Protein AF-A0A9Q8Y0J1-F1 (afdb_monomer_lite)

Radius of gyration: 16.91 Å; chains: 1; bounding box: 37×15×49 Å

Secondary structure (DSSP, 8-state):
---HHHHHHHHHHHHHHHHHHHHHHHHHHHHS---HHHHHHHHHHHHHHHHHHHHHHHHHHHHHHHHHHTT--

Foldseek 3Di:
DPDLVVLLVVLVVVLVVLVVVLVVLVVCLVPPDDDPVRNVVSVVVSVVSVVVSVVSVVVSVVSVVVVVVVVVD

Sequence (73 aa):
MKNTKILIRELRDEYLNICKKIAAAKFALKTLPFDEQEKSDLQTQIWGMESYANKLVDRASYAAKNNKENLND

Structure (mmCIF, N/CA/C/O backbone):
data_AF-A0A9Q8Y0J1-F1
#
_entry.id   AF-A0A9Q8Y0J1-F1
#
loop_
_atom_site.group_PDB
_atom_site.id
_atom_site.type_symbol
_atom_site.label_atom_id
_atom_site.label_alt_id
_atom_site.label_comp_id
_atom_site.label_asym_id
_atom_site.label_entity_id
_atom_site.label_seq_id
_atom_site.pdbx_PDB_ins_code
_atom_site.Cartn_x
_atom_site.Cartn_y
_atom_site.Cartn_z
_atom_site.occupancy
_atom_site.B_iso_or_equiv
_atom_site.auth_seq_id
_atom_site.auth_comp_id
_atom_site.auth_asym_id
_atom_site.auth_atom_id
_atom_site.pdbx_PDB_model_num
ATOM 1 N N . MET A 1 1 ? 21.538 -3.391 -21.236 1.00 47.53 1 MET A N 1
ATOM 2 C CA . MET A 1 1 ? 20.768 -2.823 -20.104 1.00 47.53 1 MET A CA 1
ATOM 3 C C . MET A 1 1 ? 19.704 -3.820 -19.676 1.00 47.53 1 MET A C 1
ATOM 5 O O . MET A 1 1 ? 18.973 -4.293 -20.540 1.00 47.53 1 MET A O 1
ATOM 9 N N . LYS A 1 2 ? 19.627 -4.187 -18.386 1.00 54.97 2 LYS A N 1
ATOM 10 C CA . LYS A 1 2 ? 18.493 -4.988 -17.889 1.00 54.97 2 LYS A CA 1
ATOM 11 C C . LYS A 1 2 ? 17.199 -4.244 -18.244 1.00 54.97 2 LYS A C 1
ATO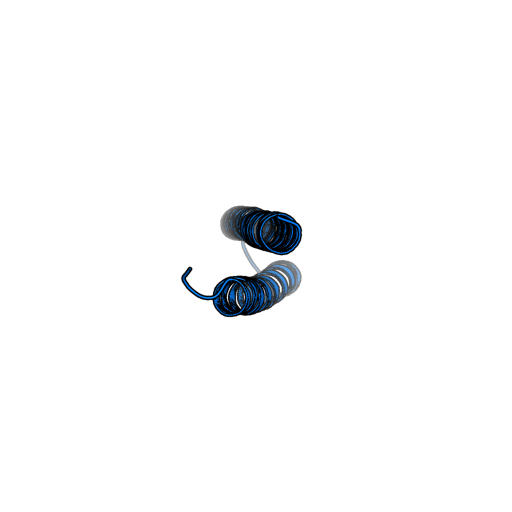M 13 O O . LYS A 1 2 ? 17.111 -3.036 -18.065 1.00 54.97 2 LYS A O 1
ATOM 18 N N . ASN A 1 3 ? 16.272 -4.971 -18.856 1.00 83.62 3 ASN A N 1
ATOM 19 C CA . ASN A 1 3 ? 15.156 -4.454 -19.640 1.00 83.62 3 ASN A CA 1
ATOM 20 C C . ASN A 1 3 ? 14.275 -3.493 -18.823 1.00 83.62 3 ASN A C 1
ATOM 22 O O . ASN A 1 3 ? 13.494 -3.929 -17.982 1.00 83.62 3 ASN A O 1
ATOM 26 N N . THR A 1 4 ? 14.365 -2.190 -19.094 1.00 87.38 4 THR A N 1
ATOM 27 C CA . THR A 1 4 ? 13.591 -1.146 -18.404 1.00 87.38 4 THR A CA 1
ATOM 28 C C . THR A 1 4 ? 12.084 -1.413 -18.426 1.00 87.38 4 THR A C 1
ATOM 30 O O . THR A 1 4 ? 11.380 -1.064 -17.482 1.00 87.38 4 THR A O 1
ATOM 33 N N . LYS A 1 5 ? 11.574 -2.103 -19.459 1.00 88.25 5 LYS A N 1
ATOM 34 C CA . LYS A 1 5 ? 10.165 -2.520 -19.521 1.00 88.25 5 LYS A CA 1
ATOM 35 C C . LYS A 1 5 ? 9.828 -3.583 -18.471 1.00 88.25 5 LYS A C 1
ATOM 37 O O . LYS A 1 5 ? 8.728 -3.541 -17.930 1.00 88.25 5 LYS A O 1
ATOM 42 N N . ILE A 1 6 ? 10.754 -4.502 -18.174 1.00 91.94 6 ILE A N 1
ATOM 43 C CA . ILE A 1 6 ? 10.596 -5.493 -17.096 1.00 91.94 6 ILE A CA 1
ATOM 44 C C . ILE A 1 6 ? 10.555 -4.773 -15.749 1.00 91.94 6 ILE A C 1
ATOM 46 O O . ILE A 1 6 ? 9.594 -4.956 -15.015 1.00 91.94 6 ILE A O 1
ATOM 50 N N . LEU A 1 7 ? 11.502 -3.866 -15.484 1.00 91.75 7 LEU A N 1
ATOM 51 C CA . LEU A 1 7 ? 11.516 -3.094 -14.237 1.00 91.75 7 LEU A CA 1
ATOM 52 C C . LEU A 1 7 ? 10.223 -2.284 -14.041 1.00 91.75 7 LEU A C 1
ATOM 54 O O . LEU A 1 7 ? 9.624 -2.318 -12.973 1.00 91.75 7 LEU A O 1
ATOM 58 N N . ILE A 1 8 ? 9.758 -1.565 -15.069 1.00 94.19 8 ILE A N 1
ATOM 59 C CA . ILE A 1 8 ? 8.507 -0.790 -14.987 1.00 94.19 8 ILE A CA 1
ATOM 60 C C . ILE A 1 8 ? 7.305 -1.705 -14.725 1.00 94.19 8 ILE A C 1
ATOM 62 O O . ILE A 1 8 ? 6.385 -1.315 -14.006 1.00 94.19 8 ILE A O 1
ATOM 66 N N . ARG A 1 9 ? 7.289 -2.906 -15.314 1.00 95.12 9 ARG A N 1
ATOM 67 C CA . ARG A 1 9 ? 6.235 -3.892 -15.067 1.00 95.12 9 ARG A CA 1
ATOM 68 C C . ARG A 1 9 ? 6.268 -4.383 -13.621 1.00 95.12 9 ARG A C 1
ATOM 70 O O . ARG A 1 9 ? 5.231 -4.345 -12.977 1.00 95.12 9 ARG A O 1
ATOM 77 N N . GLU A 1 10 ? 7.432 -4.765 -13.106 1.00 96.94 10 GLU A N 1
ATOM 78 C CA . GLU A 1 10 ? 7.597 -5.221 -11.719 1.00 96.94 10 GLU A CA 1
ATOM 79 C C . GLU A 1 10 ? 7.142 -4.152 -10.717 1.00 96.94 10 GLU A C 1
ATOM 81 O O . GLU A 1 10 ? 6.334 -4.435 -9.837 1.00 96.94 10 GLU A O 1
ATOM 86 N N . LEU A 1 11 ? 7.567 -2.898 -10.910 1.00 97.44 11 LEU A N 1
ATOM 87 C CA . LEU A 1 11 ? 7.161 -1.777 -10.054 1.00 97.44 11 LEU A CA 1
ATOM 88 C C . LEU A 1 11 ? 5.650 -1.520 -10.107 1.00 97.44 11 LEU A C 1
ATOM 90 O O . LEU A 1 11 ? 5.042 -1.171 -9.096 1.00 97.44 11 LEU A O 1
ATOM 94 N N . ARG A 1 12 ? 5.028 -1.696 -11.278 1.00 97.75 12 ARG A N 1
ATOM 95 C CA . ARG A 1 12 ? 3.574 -1.573 -11.442 1.00 97.75 12 ARG A CA 1
ATOM 96 C C . ARG A 1 12 ? 2.834 -2.699 -10.731 1.00 97.75 12 ARG A C 1
ATOM 98 O O . ARG A 1 12 ? 1.849 -2.429 -10.048 1.00 97.75 12 ARG A O 1
ATOM 105 N N . ASP A 1 13 ? 3.286 -3.935 -10.904 1.00 98.19 13 ASP A N 1
ATOM 106 C CA . ASP A 1 13 ? 2.665 -5.106 -10.288 1.00 98.19 13 ASP A CA 1
ATOM 107 C C . ASP A 1 13 ? 2.748 -5.000 -8.754 1.00 98.19 13 ASP A C 1
ATOM 109 O O . ASP A 1 13 ? 1.757 -5.227 -8.053 1.00 98.19 13 ASP A O 1
ATOM 113 N N . GLU A 1 14 ? 3.888 -4.543 -8.232 1.00 98.31 14 GLU A N 1
ATOM 114 C CA . GLU A 1 14 ? 4.074 -4.273 -6.808 1.00 98.31 14 GLU A CA 1
ATOM 115 C C . GLU A 1 14 ? 3.192 -3.120 -6.303 1.00 98.31 14 GLU A C 1
ATOM 117 O O . GLU A 1 14 ? 2.514 -3.271 -5.283 1.00 98.31 14 GLU A O 1
ATOM 122 N N . TYR A 1 15 ? 3.116 -2.006 -7.041 1.00 98.56 15 TYR A N 1
ATOM 123 C CA . TYR A 1 15 ? 2.231 -0.883 -6.717 1.00 98.56 15 TYR A CA 1
ATOM 124 C C . TYR A 1 15 ? 0.769 -1.332 -6.609 1.00 98.56 15 TYR A C 1
ATOM 126 O O . TYR A 1 15 ? 0.106 -1.061 -5.608 1.00 98.56 15 TYR A O 1
ATOM 134 N N . LEU A 1 16 ? 0.273 -2.087 -7.595 1.00 98.50 16 LEU A N 1
ATOM 135 C CA . LEU A 1 16 ? -1.103 -2.589 -7.596 1.00 98.50 16 LEU A CA 1
ATOM 136 C C . LEU A 1 16 ? -1.370 -3.532 -6.418 1.00 98.50 16 LEU A C 1
ATOM 138 O O . LEU A 1 16 ? -2.453 -3.494 -5.829 1.00 98.50 16 LEU A O 1
ATOM 142 N N . ASN A 1 17 ? -0.393 -4.362 -6.050 1.00 98.50 17 ASN A N 1
ATOM 143 C CA . ASN A 1 17 ? -0.496 -5.225 -4.878 1.00 98.50 17 ASN A CA 1
ATOM 144 C C . ASN A 1 17 ? -0.589 -4.412 -3.576 1.00 98.50 17 ASN A C 1
ATOM 146 O O . ASN A 1 17 ? -1.445 -4.687 -2.734 1.00 98.50 17 ASN A O 1
ATOM 150 N N . ILE A 1 18 ? 0.242 -3.378 -3.420 1.00 98.44 18 ILE A N 1
ATOM 151 C CA . ILE A 1 18 ? 0.200 -2.486 -2.256 1.00 98.44 18 ILE A CA 1
ATOM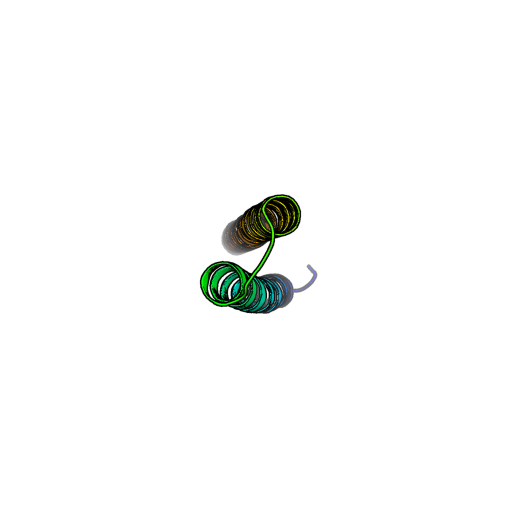 152 C C . ILE A 1 18 ? -1.117 -1.702 -2.203 1.00 98.44 18 ILE A C 1
ATOM 154 O O . ILE A 1 18 ? -1.738 -1.647 -1.144 1.00 98.44 18 ILE A O 1
ATOM 158 N N . CYS A 1 19 ? -1.619 -1.186 -3.328 1.00 98.62 19 CYS A N 1
ATOM 159 C CA . CYS A 1 19 ? -2.912 -0.497 -3.377 1.00 98.62 19 CYS A CA 1
ATOM 160 C C . CYS A 1 19 ? -4.072 -1.384 -2.907 1.00 98.62 19 CYS A C 1
ATOM 162 O O . CYS A 1 19 ? -4.938 -0.911 -2.170 1.00 98.62 19 CYS A O 1
ATOM 164 N N . LYS A 1 20 ? -4.077 -2.675 -3.269 1.00 98.62 20 LYS A N 1
ATOM 165 C CA . LYS A 1 20 ? -5.075 -3.634 -2.763 1.00 98.62 20 LYS A CA 1
ATOM 166 C C . LYS A 1 20 ? -5.001 -3.778 -1.241 1.00 98.62 20 LYS A C 1
ATOM 168 O O . LYS A 1 20 ? -6.037 -3.751 -0.581 1.00 98.62 20 LYS A O 1
ATOM 173 N N . LYS A 1 21 ? -3.793 -3.883 -0.679 1.00 98.56 21 LYS A N 1
ATOM 174 C CA . LYS A 1 21 ? -3.583 -3.977 0.776 1.00 98.56 21 LYS A CA 1
ATOM 175 C C . LYS A 1 21 ? -4.007 -2.700 1.503 1.00 98.56 21 LYS A C 1
ATOM 177 O O . LYS A 1 21 ? -4.689 -2.790 2.518 1.00 98.56 21 LYS A O 1
ATOM 182 N N . ILE A 1 22 ? -3.684 -1.526 0.957 1.00 98.75 22 ILE A N 1
ATOM 183 C CA . ILE A 1 22 ? -4.129 -0.229 1.490 1.00 98.75 22 ILE A CA 1
ATOM 184 C C . ILE A 1 22 ? -5.657 -0.156 1.510 1.00 98.75 22 ILE A C 1
ATOM 186 O O . ILE A 1 22 ? -6.236 0.228 2.523 1.00 98.75 22 ILE A O 1
ATOM 190 N N . ALA A 1 23 ? -6.319 -0.539 0.414 1.00 98.69 23 ALA A N 1
ATOM 191 C CA . ALA A 1 23 ? -7.777 -0.529 0.337 1.00 98.69 23 ALA A CA 1
ATOM 192 C C . ALA A 1 23 ? -8.405 -1.462 1.384 1.00 98.69 23 ALA A C 1
ATOM 194 O O . ALA A 1 23 ? -9.324 -1.051 2.091 1.00 98.69 23 ALA A O 1
ATOM 195 N N . ALA A 1 24 ? -7.868 -2.676 1.539 1.00 98.62 24 ALA A N 1
ATOM 196 C CA . ALA A 1 24 ? -8.316 -3.622 2.558 1.00 98.62 24 ALA A CA 1
ATOM 197 C C . ALA A 1 24 ? -8.112 -3.082 3.986 1.00 98.62 24 ALA A C 1
ATOM 199 O O . ALA A 1 24 ? -9.026 -3.158 4.802 1.00 98.62 24 ALA A O 1
ATOM 200 N N . ALA A 1 25 ? -6.958 -2.476 4.277 1.00 98.56 25 ALA A N 1
ATOM 201 C CA . ALA A 1 25 ? -6.664 -1.878 5.578 1.00 98.56 25 ALA A CA 1
ATOM 202 C C . ALA A 1 25 ? -7.584 -0.685 5.893 1.00 98.56 25 ALA A C 1
ATOM 204 O O . ALA A 1 25 ? -8.127 -0.590 6.991 1.00 98.56 25 ALA A O 1
ATOM 205 N N . LYS A 1 26 ? -7.826 0.199 4.915 1.00 98.69 26 LYS A N 1
ATOM 206 C CA . LYS A 1 26 ? -8.772 1.317 5.056 1.00 98.69 26 LYS A CA 1
ATOM 207 C C . LYS A 1 26 ? -10.201 0.833 5.279 1.00 98.69 26 LYS A C 1
ATOM 209 O O . LYS A 1 26 ? -10.913 1.430 6.080 1.00 98.69 26 LYS A O 1
ATOM 214 N N . PHE A 1 27 ? -10.612 -0.231 4.589 1.00 98.62 27 PHE A N 1
ATOM 215 C CA . PHE A 1 27 ? -11.912 -0.859 4.808 1.00 98.62 27 PHE A CA 1
ATOM 216 C C . PHE A 1 27 ? -12.009 -1.413 6.232 1.00 98.62 27 PHE A C 1
ATOM 218 O O . PHE A 1 27 ? -12.909 -1.021 6.967 1.00 98.62 27 PHE A O 1
ATOM 225 N N . ALA A 1 28 ? -11.027 -2.214 6.658 1.00 98.38 28 ALA A N 1
ATOM 226 C CA . ALA A 1 28 ? -10.964 -2.772 8.005 1.00 98.38 28 ALA A CA 1
ATOM 227 C C . ALA A 1 28 ? -11.055 -1.686 9.087 1.00 98.38 28 ALA A C 1
ATOM 229 O O . ALA A 1 28 ? -11.869 -1.804 9.997 1.00 98.38 28 ALA A O 1
ATOM 230 N N . LEU A 1 29 ? -10.301 -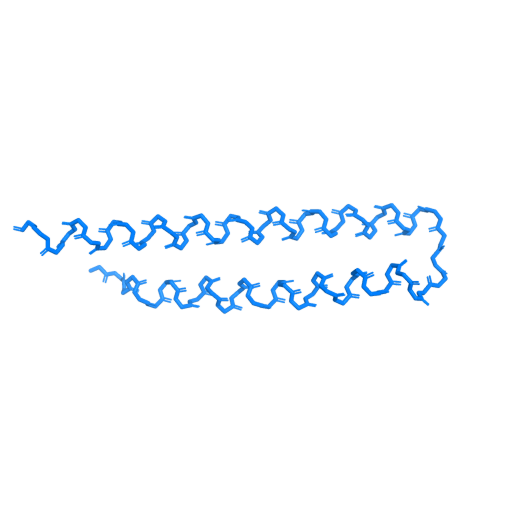0.589 8.947 1.00 97.94 29 LEU A N 1
ATOM 231 C CA . LEU A 1 29 ? -10.327 0.549 9.875 1.00 97.94 29 LEU A CA 1
ATOM 232 C C . LEU A 1 29 ? -11.727 1.177 10.026 1.00 97.94 29 LEU A C 1
ATOM 234 O O . LEU A 1 29 ? -12.018 1.810 11.038 1.00 97.94 29 LEU A O 1
ATOM 238 N N . LYS A 1 30 ? -12.589 1.045 9.010 1.00 97.56 30 LYS A N 1
ATOM 239 C CA . LYS A 1 30 ? -13.956 1.582 9.009 1.00 97.56 30 LYS A CA 1
ATOM 240 C C . LYS A 1 30 ? -15.013 0.575 9.443 1.00 97.56 30 LYS A C 1
ATOM 242 O O . LYS A 1 30 ? -16.087 1.005 9.851 1.00 97.56 30 LYS A O 1
ATOM 247 N N . THR A 1 31 ? -14.744 -0.722 9.331 1.00 98.31 31 THR A N 1
ATOM 248 C CA . THR A 1 31 ? -1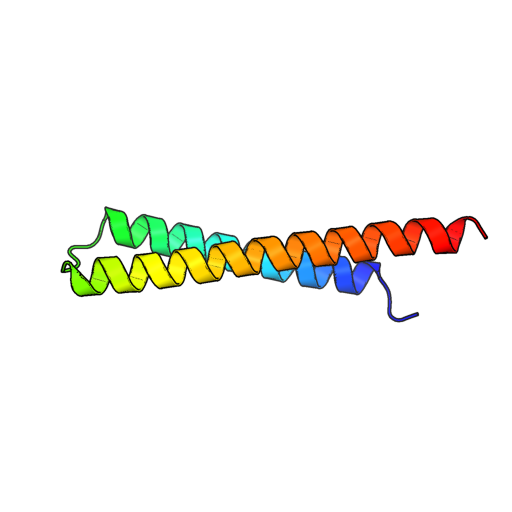5.763 -1.762 9.527 1.00 98.31 31 THR A CA 1
ATOM 249 C C . THR A 1 31 ? -15.518 -2.661 10.729 1.00 98.31 31 THR A C 1
ATOM 251 O O . THR A 1 31 ? -16.445 -3.349 11.144 1.00 98.31 31 THR A O 1
ATOM 254 N N . LEU A 1 32 ? -14.297 -2.703 11.269 1.00 97.81 32 LEU A N 1
ATOM 255 C CA . LEU A 1 32 ? -13.944 -3.564 12.396 1.00 97.81 32 LEU A CA 1
ATOM 256 C C . LEU A 1 32 ? -13.890 -2.781 13.718 1.00 97.81 32 LEU A C 1
ATOM 258 O O . LEU A 1 32 ? -13.527 -1.601 13.724 1.00 97.81 32 LEU A O 1
ATOM 262 N N . PRO A 1 33 ? -14.242 -3.426 14.845 1.00 97.19 33 PRO A N 1
ATOM 263 C CA . PRO A 1 33 ? -14.251 -2.792 16.157 1.00 97.19 33 PRO A CA 1
ATOM 264 C C . PRO A 1 33 ? -12.845 -2.788 16.774 1.00 97.19 33 PRO A C 1
ATOM 266 O O . PRO A 1 33 ? -12.557 -3.576 17.667 1.00 97.19 33 PRO A O 1
ATOM 269 N N . PHE A 1 34 ? -11.977 -1.909 16.280 1.00 97.12 34 PHE A N 1
ATOM 270 C CA . PHE A 1 34 ? -10.653 -1.675 16.861 1.00 97.12 34 PHE A CA 1
ATOM 271 C C . PHE A 1 34 ? -10.721 -0.764 18.088 1.00 97.12 34 PHE A C 1
ATOM 273 O O . PHE A 1 34 ? -11.543 0.164 18.133 1.00 97.12 34 PHE A O 1
ATOM 280 N N . ASP A 1 35 ? -9.812 -0.967 19.037 1.00 98.38 35 ASP A N 1
ATOM 281 C CA . ASP A 1 35 ? -9.521 0.036 20.059 1.00 98.38 35 ASP A CA 1
ATOM 282 C C . ASP A 1 35 ? -8.695 1.212 19.491 1.00 98.38 35 ASP A C 1
ATOM 284 O O . ASP A 1 35 ? -8.331 1.249 18.312 1.00 98.38 35 ASP A O 1
ATOM 288 N N . GLU A 1 36 ? -8.448 2.240 20.304 1.00 98.00 36 GLU A N 1
ATOM 289 C CA . GLU A 1 36 ? -7.733 3.438 19.841 1.00 98.00 36 GLU A CA 1
ATOM 290 C C . GLU A 1 36 ? -6.259 3.171 19.506 1.00 98.00 36 GLU A C 1
ATOM 292 O O . GLU A 1 36 ? -5.719 3.790 18.584 1.00 98.00 36 GLU A O 1
ATOM 297 N N . GLN A 1 37 ? -5.617 2.230 20.200 1.00 98.25 37 GLN A N 1
ATOM 298 C CA . GLN A 1 37 ? -4.233 1.861 19.929 1.00 98.25 37 GLN A CA 1
ATOM 299 C C . GLN A 1 37 ? -4.143 1.090 18.607 1.00 98.25 37 GLN A C 1
ATOM 301 O O . GLN A 1 37 ? -3.368 1.463 17.727 1.00 98.25 37 GLN A O 1
ATOM 306 N N . GLU A 1 38 ? -5.006 0.095 18.411 1.00 98.31 38 GLU A N 1
ATOM 307 C CA . GLU A 1 38 ? -5.106 -0.684 17.177 1.00 98.31 38 GLU A CA 1
ATOM 308 C C . GLU A 1 38 ? -5.426 0.203 15.962 1.00 98.31 38 GLU A C 1
ATOM 310 O O . GLU A 1 38 ? -4.836 0.035 14.890 1.00 98.31 38 GLU A O 1
ATOM 315 N N . LYS A 1 39 ? -6.321 1.193 16.118 1.00 98.12 39 LYS A N 1
ATOM 316 C CA . LYS A 1 39 ? -6.602 2.187 15.066 1.00 98.12 39 LYS A CA 1
ATOM 317 C C . LYS A 1 39 ? -5.361 2.994 14.712 1.00 98.12 39 LYS A C 1
ATOM 319 O O . LYS A 1 39 ? -5.080 3.162 13.524 1.00 98.12 39 LYS A O 1
ATOM 324 N N . SER A 1 40 ? -4.646 3.500 15.715 1.00 98.44 40 SER A N 1
ATOM 325 C CA . SER A 1 40 ? -3.426 4.293 15.531 1.00 98.44 40 SER A CA 1
ATOM 326 C C . SER A 1 40 ? -2.334 3.488 14.817 1.00 98.44 40 SER A C 1
ATOM 328 O O . SER A 1 40 ? -1.722 3.959 13.849 1.00 98.44 40 SER A O 1
ATOM 330 N N . ASP A 1 41 ? -2.151 2.229 15.216 1.00 98.44 41 ASP A N 1
ATOM 331 C CA . ASP A 1 41 ? -1.172 1.327 14.613 1.00 98.44 41 ASP A CA 1
ATOM 332 C C . ASP A 1 41 ? -1.530 1.011 13.156 1.00 98.44 41 ASP A C 1
ATOM 334 O O . ASP A 1 41 ? -0.679 1.109 12.265 1.00 98.44 41 ASP A O 1
ATOM 338 N N . LEU A 1 42 ? -2.801 0.710 12.872 1.00 98.31 42 LEU A N 1
ATOM 339 C CA . LEU A 1 42 ? -3.261 0.448 11.508 1.00 98.31 42 LEU A CA 1
ATOM 340 C C . LEU A 1 42 ? -3.167 1.698 10.619 1.00 98.31 42 LEU A C 1
ATOM 342 O O . LEU A 1 42 ? -2.766 1.597 9.458 1.00 98.31 42 LEU A O 1
ATOM 346 N N . GLN A 1 43 ? -3.480 2.885 11.145 1.00 98.50 43 GLN A N 1
ATOM 347 C CA . GLN A 1 43 ? -3.297 4.157 10.435 1.00 98.50 43 GLN A CA 1
ATOM 348 C C . GLN A 1 43 ? -1.828 4.406 10.086 1.00 98.50 43 GLN A C 1
ATOM 350 O O . GLN A 1 43 ? -1.518 4.757 8.945 1.00 98.50 43 GLN A O 1
ATOM 355 N N . THR A 1 44 ? -0.921 4.163 11.031 1.00 98.62 44 THR A N 1
ATOM 356 C CA . THR A 1 44 ? 0.526 4.278 10.811 1.00 98.62 44 THR A CA 1
ATOM 357 C C . THR A 1 44 ? 0.997 3.320 9.715 1.00 98.62 44 THR A C 1
ATOM 359 O O . THR A 1 44 ? 1.740 3.715 8.813 1.00 98.62 44 THR A O 1
ATOM 362 N N . GLN A 1 45 ? 0.516 2.073 9.727 1.00 98.50 45 GLN A N 1
ATOM 363 C CA . GLN A 1 45 ? 0.828 1.096 8.681 1.00 98.50 45 GLN A CA 1
ATOM 364 C C . GLN A 1 45 ? 0.284 1.518 7.310 1.00 98.50 45 GLN A C 1
ATOM 366 O O . GLN A 1 45 ? 0.998 1.408 6.310 1.00 98.50 45 GLN A O 1
ATOM 371 N N . ILE A 1 46 ? -0.951 2.032 7.246 1.00 98.62 46 ILE A N 1
ATOM 372 C CA . ILE A 1 46 ? -1.543 2.570 6.011 1.00 98.62 46 ILE A CA 1
ATOM 373 C C . ILE A 1 46 ? -0.668 3.687 5.447 1.00 98.62 46 ILE A C 1
ATOM 375 O O . ILE A 1 46 ? -0.327 3.648 4.265 1.00 98.62 46 ILE A O 1
ATOM 379 N N . TRP A 1 47 ? -0.251 4.634 6.286 1.00 98.62 47 TRP A N 1
ATOM 380 C CA . TRP A 1 47 ? 0.596 5.742 5.860 1.00 98.62 47 TRP A CA 1
ATOM 381 C C . TRP A 1 47 ? 1.956 5.267 5.325 1.00 98.62 47 TRP A C 1
ATOM 383 O O . TRP A 1 47 ? 2.414 5.723 4.273 1.00 98.62 47 TRP A O 1
ATOM 393 N N . GLY A 1 48 ? 2.576 4.287 5.989 1.00 98.69 48 GLY A N 1
ATOM 394 C CA . GLY A 1 48 ? 3.804 3.652 5.507 1.00 98.69 48 GLY A CA 1
ATOM 395 C C . GLY A 1 48 ? 3.631 2.987 4.136 1.00 98.69 48 GLY A C 1
ATOM 396 O O . GLY A 1 48 ? 4.463 3.175 3.245 1.00 98.69 48 GLY A O 1
ATOM 397 N N . MET A 1 49 ? 2.526 2.262 3.933 1.00 98.69 49 MET A N 1
ATOM 398 C CA . MET A 1 49 ? 2.202 1.639 2.646 1.00 98.69 49 MET A CA 1
ATOM 399 C C . MET A 1 49 ? 1.962 2.676 1.540 1.00 98.69 49 MET A C 1
ATOM 401 O O . MET A 1 49 ? 2.437 2.485 0.422 1.00 98.69 49 MET A O 1
ATOM 405 N N . GLU A 1 50 ? 1.269 3.778 1.831 1.00 98.69 50 GLU A N 1
ATOM 406 C CA . GLU A 1 50 ? 1.038 4.869 0.873 1.00 98.69 50 GLU A CA 1
ATOM 407 C C . GLU A 1 50 ? 2.347 5.553 0.466 1.00 98.69 50 GLU A C 1
ATOM 409 O O . GLU A 1 50 ? 2.604 5.762 -0.721 1.00 98.69 50 GLU A O 1
ATOM 414 N N . SER A 1 51 ? 3.212 5.838 1.442 1.00 98.56 51 SER A N 1
ATOM 415 C CA . SER A 1 51 ? 4.545 6.391 1.193 1.00 98.56 51 SER A CA 1
ATOM 416 C C . SER A 1 51 ? 5.379 5.466 0.303 1.00 98.56 51 SER A C 1
ATOM 418 O O . SER A 1 51 ? 6.020 5.912 -0.652 1.00 98.56 51 SER A O 1
ATOM 420 N N . TYR A 1 52 ? 5.332 4.158 0.561 1.00 98.62 52 TYR A N 1
ATOM 421 C CA . TYR A 1 52 ? 6.013 3.175 -0.272 1.00 98.62 52 TYR A CA 1
ATOM 422 C C . TYR A 1 52 ? 5.442 3.108 -1.696 1.00 98.62 52 TYR A C 1
ATOM 424 O O . TYR A 1 52 ? 6.208 3.129 -2.661 1.00 98.62 52 TYR A O 1
ATOM 432 N N . ALA A 1 53 ? 4.115 3.107 -1.843 1.00 98.50 53 ALA A N 1
ATOM 433 C CA . ALA A 1 53 ? 3.451 3.117 -3.144 1.00 98.50 53 ALA A CA 1
ATOM 434 C C . ALA A 1 53 ? 3.879 4.325 -3.997 1.00 98.50 53 ALA A C 1
ATOM 436 O O . ALA A 1 53 ? 4.185 4.162 -5.178 1.00 98.50 53 ALA A O 1
ATOM 437 N N . ASN A 1 54 ? 3.990 5.512 -3.393 1.00 98.38 54 ASN A N 1
ATOM 438 C CA . ASN A 1 54 ? 4.487 6.707 -4.080 1.00 98.38 54 ASN A CA 1
ATOM 439 C C . ASN A 1 54 ? 5.928 6.528 -4.579 1.00 98.38 54 ASN A C 1
ATOM 441 O O . ASN A 1 54 ? 6.213 6.796 -5.744 1.00 98.38 54 ASN A O 1
ATOM 445 N N . LYS A 1 55 ? 6.822 5.963 -3.755 1.00 98.31 55 LYS A N 1
ATOM 446 C CA . LYS A 1 55 ? 8.212 5.689 -4.164 1.00 98.31 55 LYS A CA 1
ATOM 447 C C . LYS A 1 55 ? 8.308 4.719 -5.347 1.00 98.31 55 LYS A C 1
ATOM 449 O O . LYS A 1 55 ? 9.209 4.858 -6.176 1.00 98.31 55 LYS A O 1
ATOM 454 N N . LEU A 1 56 ? 7.402 3.742 -5.448 1.00 97.75 56 LEU A N 1
ATOM 455 C CA . LEU A 1 56 ? 7.342 2.836 -6.604 1.00 97.75 56 LEU A CA 1
ATOM 456 C C . LEU A 1 56 ? 6.991 3.595 -7.889 1.00 97.75 56 LEU A C 1
ATOM 458 O O . LEU A 1 56 ? 7.627 3.378 -8.923 1.00 97.75 56 LEU A O 1
ATOM 462 N N . VAL A 1 57 ? 6.025 4.516 -7.816 1.00 97.75 57 VAL A N 1
ATOM 463 C CA . VAL A 1 57 ? 5.628 5.375 -8.942 1.00 97.75 57 VAL A CA 1
ATOM 464 C C . VAL A 1 57 ? 6.761 6.315 -9.345 1.00 97.75 57 VAL A C 1
ATOM 466 O O . VAL A 1 57 ? 7.060 6.426 -10.537 1.00 97.75 57 VAL A O 1
ATOM 469 N N . ASP A 1 58 ? 7.438 6.939 -8.381 1.00 97.44 58 ASP A N 1
ATOM 470 C CA . ASP A 1 58 ? 8.584 7.817 -8.638 1.00 97.44 58 ASP A CA 1
ATOM 471 C C . ASP A 1 58 ? 9.704 7.058 -9.352 1.00 97.44 58 ASP A C 1
ATOM 473 O O . ASP A 1 58 ? 10.234 7.505 -10.373 1.00 97.44 58 ASP A O 1
ATOM 477 N N . ARG A 1 59 ? 10.016 5.850 -8.871 1.00 95.50 59 ARG A N 1
ATOM 478 C CA . ARG A 1 59 ? 11.034 4.988 -9.475 1.00 95.50 59 ARG A CA 1
ATOM 479 C C . ARG A 1 59 ? 10.646 4.534 -10.881 1.00 95.50 59 ARG A C 1
ATOM 481 O O . ARG A 1 59 ? 11.497 4.532 -11.771 1.00 95.50 59 ARG A O 1
ATOM 488 N N . ALA A 1 60 ? 9.384 4.169 -11.102 1.00 94.81 60 ALA A N 1
ATOM 489 C CA . ALA A 1 60 ? 8.889 3.789 -12.423 1.00 94.81 60 ALA A CA 1
ATOM 490 C C . ALA A 1 60 ? 8.936 4.975 -13.399 1.00 94.81 60 ALA A C 1
ATOM 492 O O . ALA A 1 60 ? 9.332 4.814 -14.555 1.00 94.81 60 ALA A O 1
ATOM 493 N N . SER A 1 61 ? 8.603 6.174 -12.919 1.00 94.31 61 SER A N 1
ATOM 494 C CA . SER A 1 61 ? 8.657 7.421 -13.686 1.00 94.31 61 SER A CA 1
ATOM 495 C C . SER A 1 61 ? 10.088 7.784 -14.073 1.00 94.31 61 SER A C 1
ATOM 497 O O . SER A 1 61 ? 10.347 8.1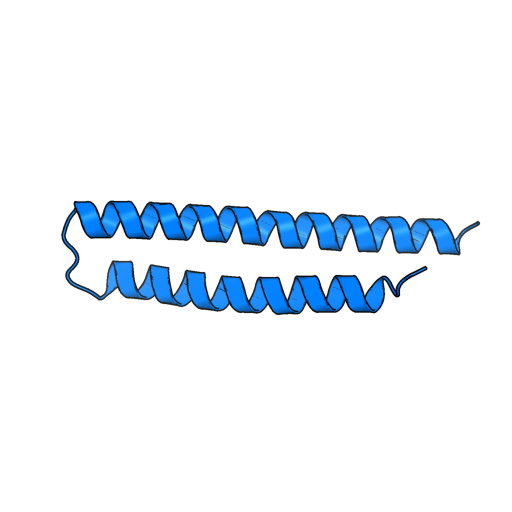18 -15.229 1.00 94.31 61 SER A O 1
ATOM 499 N N . TYR A 1 62 ? 11.029 7.664 -13.137 1.00 93.69 62 TYR A N 1
ATOM 500 C CA . TYR A 1 62 ? 12.454 7.858 -13.392 1.00 93.69 62 TYR A CA 1
ATOM 501 C C . TYR A 1 62 ? 12.983 6.864 -14.436 1.00 93.69 62 TYR A C 1
ATOM 503 O O . TYR A 1 62 ? 13.584 7.264 -15.432 1.00 93.69 62 TYR A O 1
ATOM 511 N N . ALA A 1 63 ? 12.677 5.572 -14.274 1.00 90.44 63 ALA A N 1
ATOM 512 C CA . ALA A 1 63 ? 13.068 4.541 -15.232 1.00 90.44 63 ALA A CA 1
ATOM 513 C C . ALA A 1 63 ? 12.497 4.808 -16.639 1.00 90.44 63 ALA A C 1
ATOM 515 O O . ALA A 1 63 ? 13.192 4.625 -17.636 1.00 90.44 63 ALA A O 1
ATOM 516 N N . ALA A 1 64 ? 11.250 5.279 -16.734 1.00 89.62 64 ALA A N 1
ATOM 517 C CA . ALA A 1 64 ? 10.618 5.615 -18.007 1.00 89.62 64 ALA A CA 1
ATOM 518 C C . ALA A 1 64 ? 11.263 6.829 -18.698 1.00 89.62 64 ALA A C 1
ATOM 520 O O . ALA A 1 64 ? 11.416 6.806 -19.920 1.00 89.62 64 ALA A O 1
ATOM 521 N N . LYS A 1 65 ? 11.648 7.865 -17.938 1.00 90.19 65 LYS A N 1
ATOM 522 C CA . LYS A 1 65 ? 12.341 9.054 -18.465 1.00 90.19 65 LYS A CA 1
ATOM 523 C C . LYS A 1 65 ? 13.714 8.694 -19.028 1.00 90.19 65 LYS A C 1
ATOM 525 O O . LYS A 1 65 ? 13.959 8.930 -20.207 1.00 90.19 65 LYS A O 1
ATOM 530 N N . ASN A 1 66 ? 14.535 7.995 -18.248 1.00 82.56 66 ASN A N 1
ATOM 531 C CA . ASN A 1 66 ? 15.881 7.609 -18.676 1.00 82.56 66 ASN A CA 1
ATOM 532 C C . ASN A 1 66 ? 15.873 6.660 -19.885 1.00 82.56 66 ASN A C 1
ATOM 534 O O . ASN A 1 66 ? 16.823 6.622 -20.658 1.00 82.56 66 ASN A O 1
ATOM 538 N N . ASN A 1 67 ? 14.810 5.874 -20.076 1.00 75.94 67 ASN A N 1
ATOM 539 C CA . ASN A 1 67 ? 14.685 5.016 -21.255 1.00 75.94 67 ASN A CA 1
ATOM 540 C C . ASN A 1 67 ? 14.381 5.800 -22.543 1.00 75.94 67 ASN A C 1
ATOM 542 O O . ASN A 1 67 ? 14.652 5.294 -23.623 1.00 75.94 67 ASN A O 1
ATOM 546 N N . LYS A 1 68 ? 13.785 6.998 -22.444 1.00 64.88 68 LYS A N 1
ATOM 547 C CA . LYS A 1 68 ? 13.516 7.865 -23.602 1.00 64.88 68 LYS A CA 1
ATOM 548 C C . LYS A 1 68 ? 14.757 8.632 -24.049 1.00 64.88 68 LYS A C 1
ATOM 550 O O . LYS A 1 68 ? 14.925 8.824 -25.243 1.00 64.88 68 LYS A O 1
ATOM 555 N N . GLU A 1 69 ? 15.603 9.050 -23.112 1.00 63.31 69 GLU A N 1
ATOM 556 C CA . GLU A 1 69 ? 16.838 9.788 -23.416 1.00 63.31 69 GLU A CA 1
ATOM 557 C C . GLU A 1 69 ? 17.855 8.898 -24.150 1.00 63.31 69 GLU A C 1
ATOM 559 O O . GLU A 1 69 ? 18.354 9.288 -25.194 1.00 63.31 69 GLU A O 1
ATOM 564 N N . ASN A 1 70 ? 18.029 7.639 -23.725 1.00 58.78 70 ASN A N 1
ATOM 565 C CA . ASN A 1 70 ? 18.942 6.672 -24.366 1.00 58.78 70 ASN A CA 1
ATOM 566 C C . ASN A 1 70 ? 18.509 6.165 -25.765 1.00 58.78 70 ASN A C 1
ATOM 568 O O . ASN A 1 70 ? 19.183 5.310 -26.332 1.00 58.78 70 ASN A O 1
ATOM 572 N N . LEU A 1 71 ? 17.353 6.589 -26.286 1.00 55.44 71 LEU A N 1
ATOM 573 C CA . LEU A 1 71 ? 16.873 6.232 -27.632 1.00 55.44 71 LEU A CA 1
ATOM 574 C C . LEU A 1 71 ? 17.052 7.376 -28.645 1.00 55.44 71 LEU A C 1
ATOM 576 O O . LEU A 1 71 ? 16.774 7.168 -29.824 1.00 55.44 71 LEU A O 1
ATOM 580 N N . ASN A 1 72 ? 17.461 8.562 -28.184 1.00 52.16 72 ASN A N 1
ATOM 581 C CA . ASN A 1 72 ? 17.608 9.772 -28.997 1.00 52.16 7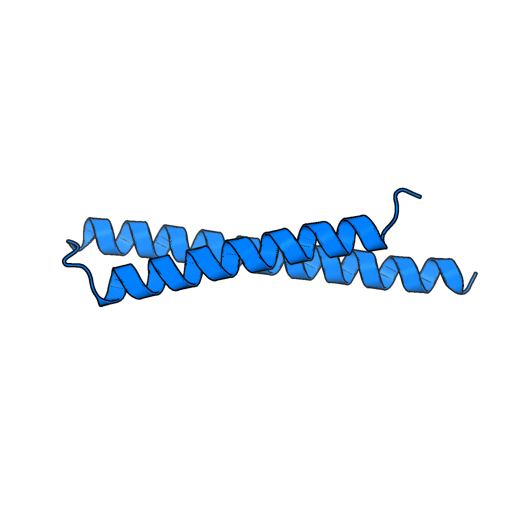2 ASN A CA 1
ATOM 582 C C . ASN A 1 72 ? 19.078 10.199 -29.203 1.00 52.16 72 ASN A C 1
ATOM 584 O O . ASN A 1 72 ? 19.298 11.212 -29.866 1.00 52.16 72 ASN A O 1
ATOM 588 N N . ASP A 1 73 ? 20.033 9.438 -28.659 1.00 44.97 73 ASP A N 1
ATOM 589 C CA . ASP A 1 73 ? 21.484 9.532 -28.902 1.00 44.97 73 ASP A CA 1
ATOM 590 C C . ASP A 1 73 ? 21.940 8.390 -29.828 1.00 44.97 73 ASP A C 1
ATOM 592 O O . ASP A 1 73 ? 22.866 8.613 -30.643 1.00 44.97 73 ASP A O 1
#

Organism: NCBI:txid1281486

pLDDT: mean 91.73, std 13.64, range [44.97, 98.75]